Protein AF-A0A1Y4R4L8-F1 (afdb_monomer)

Structure (mmCIF, N/CA/C/O backbone):
data_AF-A0A1Y4R4L8-F1
#
_entry.id   AF-A0A1Y4R4L8-F1
#
loop_
_atom_site.group_PDB
_atom_site.id
_atom_site.type_symbol
_atom_site.label_atom_id
_atom_site.label_alt_id
_atom_site.label_comp_id
_atom_site.label_asym_id
_atom_site.label_entity_id
_atom_site.label_seq_id
_atom_site.pdbx_PDB_ins_code
_atom_site.Cartn_x
_atom_site.Cartn_y
_atom_site.Cartn_z
_atom_site.occupancy
_atom_site.B_iso_or_equiv
_atom_site.auth_seq_id
_atom_site.auth_comp_id
_atom_site.auth_asym_id
_atom_site.auth_atom_id
_atom_site.pdbx_PDB_model_num
ATOM 1 N N . MET A 1 1 ? 10.766 -4.336 -8.854 1.00 87.31 1 MET A N 1
ATOM 2 C CA . MET A 1 1 ? 9.991 -3.389 -8.022 1.00 87.31 1 MET A CA 1
ATOM 3 C C . MET A 1 1 ? 9.973 -3.830 -6.569 1.00 87.31 1 MET A C 1
ATOM 5 O O . MET A 1 1 ? 9.640 -4.974 -6.271 1.00 87.31 1 MET A O 1
ATOM 9 N N . ARG A 1 2 ? 10.296 -2.918 -5.652 1.00 90.56 2 ARG A N 1
ATOM 10 C CA . ARG A 1 2 ? 10.148 -3.138 -4.206 1.00 90.56 2 ARG A CA 1
ATOM 11 C C . ARG A 1 2 ? 9.168 -2.128 -3.622 1.00 90.56 2 ARG A C 1
ATOM 13 O O . ARG A 1 2 ? 9.335 -0.935 -3.860 1.00 90.56 2 ARG A O 1
ATOM 20 N N . LEU A 1 3 ? 8.193 -2.615 -2.853 1.00 91.88 3 LEU A N 1
ATOM 21 C CA . LEU A 1 3 ? 7.207 -1.812 -2.129 1.00 91.88 3 LEU A CA 1
ATOM 22 C C . LEU A 1 3 ? 7.383 -1.971 -0.617 1.00 91.88 3 LEU A C 1
ATOM 24 O O . LEU A 1 3 ? 7.604 -3.075 -0.117 1.00 91.88 3 LEU A O 1
ATOM 28 N N . ILE A 1 4 ? 7.211 -0.875 0.109 1.00 93.44 4 ILE A N 1
ATOM 29 C CA . ILE A 1 4 ? 7.086 -0.805 1.561 1.00 93.44 4 ILE A CA 1
ATOM 30 C C . ILE A 1 4 ? 5.658 -0.358 1.863 1.00 93.44 4 ILE A C 1
ATOM 32 O O . ILE A 1 4 ? 5.232 0.717 1.442 1.00 93.44 4 ILE A O 1
ATOM 36 N N . VAL A 1 5 ? 4.910 -1.184 2.586 1.00 94.94 5 VAL A N 1
ATOM 37 C CA . VAL A 1 5 ? 3.495 -0.948 2.880 1.00 94.94 5 VAL A CA 1
ATOM 38 C C . VAL A 1 5 ? 3.303 -0.844 4.381 1.00 94.94 5 VAL A C 1
ATOM 40 O O . VAL A 1 5 ? 3.402 -1.845 5.087 1.00 94.94 5 VAL A O 1
ATOM 43 N N . ASP A 1 6 ? 2.991 0.351 4.868 1.00 95.88 6 ASP A N 1
ATOM 44 C CA . ASP A 1 6 ? 2.607 0.560 6.262 1.00 95.88 6 ASP A CA 1
ATOM 45 C C . ASP A 1 6 ? 1.089 0.515 6.386 1.00 95.88 6 ASP A C 1
ATOM 47 O O . ASP A 1 6 ? 0.382 1.283 5.735 1.00 95.88 6 ASP A O 1
ATOM 51 N N . ILE A 1 7 ? 0.579 -0.379 7.227 1.00 95.38 7 ILE A N 1
ATOM 52 C CA . ILE A 1 7 ? -0.851 -0.575 7.450 1.00 95.38 7 ILE A CA 1
ATOM 53 C C . ILE A 1 7 ? -1.224 0.016 8.804 1.00 95.38 7 ILE A C 1
ATOM 55 O O . ILE A 1 7 ? -0.557 -0.215 9.816 1.00 95.38 7 ILE A O 1
ATOM 59 N N . TYR A 1 8 ? -2.333 0.744 8.825 1.00 96.31 8 TYR A N 1
ATOM 60 C CA . TYR A 1 8 ? -2.881 1.416 9.992 1.00 96.31 8 TYR A CA 1
ATOM 61 C C . TYR A 1 8 ? -4.324 0.973 10.227 1.00 96.31 8 TYR A C 1
ATOM 63 O O . TYR A 1 8 ? -5.071 0.658 9.295 1.00 96.31 8 TYR A O 1
ATOM 71 N N . LYS A 1 9 ? -4.722 0.960 11.499 1.00 94.75 9 LYS A N 1
ATOM 72 C CA . LYS A 1 9 ? -6.121 0.793 11.903 1.00 94.75 9 LYS A CA 1
ATOM 73 C C . LYS A 1 9 ? -6.922 2.050 11.555 1.00 94.75 9 LYS A C 1
ATOM 75 O O . LYS A 1 9 ? -6.354 3.123 11.370 1.00 94.75 9 LYS A O 1
ATOM 80 N N . ASP A 1 10 ? -8.241 1.920 11.560 1.00 93.25 10 ASP A N 1
ATOM 81 C CA . ASP A 1 10 ? -9.208 3.024 11.471 1.00 93.25 10 ASP A CA 1
ATOM 82 C C . ASP A 1 10 ? -8.917 4.179 12.453 1.00 93.25 10 ASP A C 1
ATOM 84 O O . ASP A 1 10 ? -9.045 5.350 12.117 1.00 93.25 10 ASP A O 1
ATOM 88 N N . THR A 1 11 ? -8.425 3.851 13.649 1.00 93.50 11 THR A N 1
ATOM 89 C CA . THR A 1 11 ? -7.990 4.811 14.682 1.00 93.50 11 THR A CA 1
ATOM 90 C C . THR A 1 11 ? -6.700 5.577 14.351 1.00 93.50 11 THR A C 1
ATOM 92 O O . THR A 1 11 ? -6.251 6.383 15.164 1.00 93.50 11 THR A O 1
ATOM 95 N N . GLY A 1 12 ? -6.039 5.289 13.226 1.00 90.88 12 GLY A N 1
ATOM 96 C CA . GLY A 1 12 ? -4.724 5.836 12.867 1.00 90.88 12 GLY A CA 1
ATOM 97 C C . GLY A 1 12 ? -3.547 5.192 13.610 1.00 90.88 12 GLY A C 1
ATOM 98 O O . GLY A 1 12 ? -2.392 5.541 13.370 1.00 90.88 12 GLY A O 1
ATOM 99 N N . LYS A 1 13 ? -3.801 4.225 14.503 1.00 94.62 13 LYS A N 1
ATOM 100 C CA . LYS A 1 13 ? -2.735 3.444 15.144 1.00 94.62 13 LYS A CA 1
ATOM 101 C C . LYS A 1 13 ? -2.071 2.526 14.123 1.00 94.62 13 LYS A C 1
ATOM 103 O O . LYS A 1 13 ? -2.757 1.806 13.397 1.00 94.62 13 LYS A O 1
ATOM 108 N N . TRP A 1 14 ? -0.741 2.513 14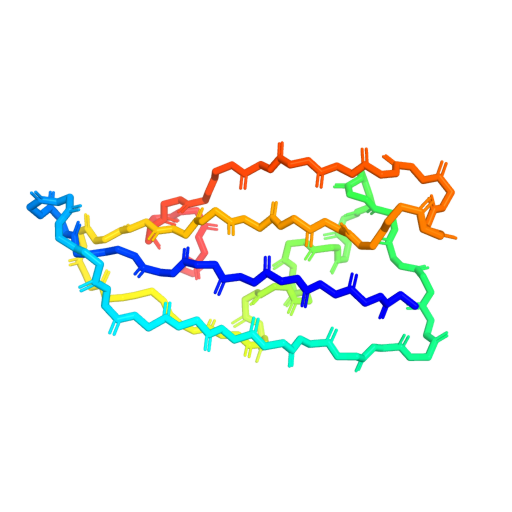.126 1.00 94.75 14 TRP A N 1
ATOM 109 C CA . TRP A 1 14 ? 0.048 1.566 13.340 1.00 94.75 14 TRP A CA 1
ATOM 110 C C . TRP A 1 14 ? -0.370 0.121 13.647 1.00 94.75 14 TRP A C 1
ATOM 112 O O . TRP A 1 14 ? -0.636 -0.229 14.803 1.00 94.75 14 TRP A O 1
ATOM 122 N N . TYR A 1 15 ? -0.470 -0.696 12.599 1.00 93.56 15 TYR A N 1
ATOM 123 C CA . TYR A 1 15 ? -0.854 -2.101 12.682 1.00 93.56 15 TYR A CA 1
ATOM 124 C C . TYR A 1 15 ? 0.304 -3.026 12.312 1.00 93.56 15 TYR A C 1
ATOM 126 O O . TYR A 1 15 ? 0.657 -3.891 13.109 1.00 93.56 15 TYR A O 1
ATOM 134 N N . THR A 1 16 ? 0.878 -2.860 11.119 1.00 96.44 16 THR A N 1
ATOM 135 C CA . THR A 1 16 ? 2.020 -3.655 10.648 1.00 96.44 16 THR A CA 1
ATOM 136 C C . THR A 1 16 ? 2.712 -2.977 9.466 1.00 96.44 16 THR A C 1
ATOM 138 O O . THR A 1 16 ? 2.147 -2.070 8.855 1.00 96.44 16 THR A O 1
ATOM 141 N N . THR A 1 17 ? 3.903 -3.457 9.115 1.00 95.88 17 THR A N 1
ATOM 142 C CA . THR A 1 17 ? 4.629 -3.070 7.902 1.00 95.88 17 THR A CA 1
ATOM 143 C C . THR A 1 17 ? 4.946 -4.316 7.077 1.00 95.88 17 THR A C 1
ATOM 145 O O . THR A 1 17 ? 5.378 -5.333 7.621 1.00 95.88 17 THR A O 1
ATOM 148 N N . LEU A 1 18 ? 4.743 -4.239 5.762 1.00 94.69 18 LEU A N 1
ATOM 149 C CA . LEU A 1 18 ? 5.043 -5.298 4.800 1.00 94.69 18 LEU A CA 1
ATOM 150 C C . LEU A 1 18 ? 6.069 -4.808 3.780 1.00 94.69 18 LEU A C 1
ATOM 152 O O . LEU A 1 18 ? 6.073 -3.639 3.396 1.00 94.69 18 LEU A O 1
ATOM 156 N N . ILE A 1 19 ? 6.913 -5.723 3.313 1.00 93.69 19 ILE A N 1
ATOM 157 C CA . ILE A 1 19 ? 7.831 -5.483 2.201 1.00 93.69 19 ILE A CA 1
ATOM 158 C C . ILE A 1 19 ? 7.455 -6.459 1.093 1.00 93.69 19 ILE A C 1
ATOM 160 O O . ILE A 1 19 ? 7.510 -7.671 1.297 1.00 93.69 19 ILE A O 1
ATOM 164 N N . ILE A 1 20 ? 7.076 -5.930 -0.067 1.00 92.00 20 ILE A N 1
ATOM 165 C CA . ILE A 1 20 ? 6.711 -6.722 -1.244 1.00 92.00 20 ILE A CA 1
ATOM 166 C C . ILE A 1 20 ? 7.827 -6.559 -2.268 1.00 92.00 20 ILE A C 1
ATOM 168 O O . ILE A 1 20 ? 8.158 -5.440 -2.658 1.00 92.00 20 ILE A O 1
ATOM 172 N N . ASN A 1 21 ? 8.409 -7.673 -2.703 1.00 91.00 21 ASN A N 1
ATOM 173 C CA . ASN A 1 21 ? 9.381 -7.690 -3.790 1.00 91.00 21 ASN A CA 1
ATOM 174 C C . ASN A 1 21 ? 8.725 -8.356 -5.000 1.00 91.00 21 ASN A C 1
ATOM 176 O O . ASN A 1 21 ? 8.201 -9.461 -4.876 1.00 91.00 21 ASN A O 1
ATOM 180 N N . ASN A 1 22 ? 8.761 -7.684 -6.146 1.00 87.19 22 ASN A N 1
ATOM 181 C CA . ASN A 1 22 ? 8.284 -8.204 -7.420 1.00 87.19 22 ASN A CA 1
ATOM 182 C C . ASN A 1 22 ? 9.381 -8.053 -8.475 1.00 87.19 22 ASN A C 1
ATOM 184 O O . ASN A 1 22 ? 10.001 -6.990 -8.574 1.00 87.19 22 ASN A O 1
ATOM 188 N N . GLU A 1 23 ? 9.615 -9.097 -9.267 1.00 86.44 23 GLU A N 1
ATOM 189 C CA . GLU A 1 23 ? 10.633 -9.074 -10.328 1.00 86.44 23 GLU A CA 1
ATOM 190 C C . GLU A 1 23 ? 10.252 -8.094 -11.442 1.00 86.44 23 GLU A C 1
ATOM 192 O O . GLU A 1 23 ? 11.103 -7.385 -11.972 1.00 86.44 23 GLU A O 1
ATOM 197 N N . THR A 1 24 ? 8.957 -7.990 -11.741 1.00 86.31 24 THR A N 1
ATOM 198 C CA . THR A 1 24 ? 8.420 -7.053 -12.729 1.00 86.31 24 THR A CA 1
ATOM 199 C C . THR A 1 24 ? 8.074 -5.713 -12.084 1.00 86.31 24 THR A C 1
ATOM 201 O O . THR A 1 24 ? 7.504 -5.648 -10.991 1.00 86.31 24 THR A O 1
ATOM 204 N N . GLU A 1 25 ? 8.401 -4.616 -12.759 1.00 84.19 25 GLU A N 1
ATOM 205 C CA . GLU A 1 25 ? 7.885 -3.301 -12.390 1.00 84.19 25 GLU A CA 1
ATOM 206 C C . GLU A 1 25 ? 6.497 -3.096 -12.994 1.00 84.19 25 GLU A C 1
ATOM 208 O O . GLU A 1 25 ? 6.321 -3.201 -14.205 1.00 84.19 25 GLU A O 1
ATOM 213 N N . ILE A 1 26 ? 5.509 -2.860 -12.129 1.00 85.38 26 ILE A N 1
ATOM 214 C CA . ILE A 1 26 ? 4.125 -2.575 -12.511 1.00 85.38 26 ILE A CA 1
ATOM 215 C C . ILE A 1 26 ? 3.903 -1.105 -12.188 1.00 85.38 26 ILE A C 1
ATOM 217 O O . ILE A 1 26 ? 4.051 -0.705 -11.031 1.00 85.38 26 ILE A O 1
ATOM 221 N N . ARG A 1 27 ? 3.582 -0.282 -13.186 1.00 82.69 27 ARG A N 1
ATOM 222 C CA . ARG A 1 27 ? 3.453 1.160 -12.959 1.00 82.69 27 ARG A CA 1
ATOM 223 C C . ARG A 1 27 ? 2.147 1.444 -12.232 1.00 82.69 27 ARG A C 1
ATOM 225 O O . ARG A 1 27 ? 1.124 0.848 -12.539 1.00 82.69 27 ARG A O 1
ATOM 232 N N . MET A 1 28 ? 2.142 2.425 -11.331 1.00 82.19 28 MET A N 1
ATOM 233 C CA . MET A 1 28 ? 0.949 2.790 -10.547 1.00 82.19 28 MET A CA 1
ATOM 234 C C . MET A 1 28 ? -0.282 3.154 -11.404 1.00 82.19 28 MET A C 1
ATOM 236 O O . MET A 1 28 ? -1.415 3.066 -10.934 1.00 82.19 28 MET A O 1
ATOM 240 N N . TYR A 1 29 ? -0.070 3.616 -12.638 1.00 82.56 29 TYR A N 1
ATOM 241 C CA . TYR A 1 29 ? -1.142 3.996 -13.563 1.00 82.56 29 TYR A CA 1
ATOM 242 C C . TYR A 1 29 ? -1.651 2.827 -14.414 1.00 82.56 29 TYR A C 1
ATOM 244 O O . TYR A 1 29 ? -2.651 2.986 -15.118 1.00 82.56 29 TYR A O 1
ATOM 252 N N . ASP A 1 30 ? -0.980 1.675 -14.360 1.00 86.38 30 ASP A N 1
ATOM 253 C CA . ASP A 1 30 ? -1.423 0.478 -15.056 1.00 86.38 30 ASP A CA 1
ATOM 254 C C . ASP A 1 30 ? -2.618 -0.121 -14.322 1.00 86.38 30 ASP A C 1
ATOM 256 O O . ASP A 1 30 ? -2.673 -0.174 -13.092 1.00 86.38 30 ASP A O 1
ATOM 260 N N . LYS A 1 31 ? -3.587 -0.607 -15.098 1.00 81.81 31 LYS A N 1
ATOM 261 C CA . LYS A 1 31 ? -4.812 -1.214 -14.565 1.00 81.81 31 LYS A CA 1
ATOM 262 C C . LYS A 1 31 ? -4.514 -2.386 -13.620 1.00 81.81 31 LYS A C 1
ATOM 264 O O . LYS A 1 31 ? -5.237 -2.584 -12.649 1.00 81.81 31 LYS A O 1
ATOM 269 N N . ASP A 1 32 ? -3.431 -3.108 -13.886 1.00 88.44 32 ASP A N 1
ATOM 270 C CA . ASP A 1 32 ? -3.034 -4.303 -13.143 1.00 88.44 32 ASP A CA 1
ATOM 271 C C . ASP A 1 32 ? -2.405 -3.974 -11.778 1.00 88.44 32 ASP A C 1
ATOM 273 O O . ASP A 1 32 ? -2.247 -4.861 -10.939 1.00 88.44 32 ASP A O 1
ATOM 277 N N . TYR A 1 33 ? -2.060 -2.708 -11.519 1.00 88.25 33 TYR A N 1
ATOM 278 C CA . TYR A 1 33 ? -1.415 -2.304 -10.271 1.00 88.25 33 TYR A CA 1
ATOM 279 C C . TYR A 1 33 ? -2.341 -2.464 -9.061 1.00 88.25 33 TYR A C 1
ATOM 281 O O . TYR A 1 33 ? -1.944 -3.026 -8.040 1.00 88.25 33 TYR A O 1
ATOM 289 N N . ASP A 1 34 ? -3.596 -2.024 -9.178 1.00 88.06 34 ASP A N 1
ATOM 290 C CA . ASP A 1 34 ? -4.570 -2.160 -8.092 1.00 88.06 34 ASP A CA 1
ATOM 291 C C . ASP A 1 34 ? -4.869 -3.644 -7.806 1.00 88.06 34 ASP A C 1
ATOM 293 O O . ASP A 1 34 ? -4.923 -4.050 -6.643 1.00 88.06 34 ASP A O 1
ATOM 297 N N . ASP A 1 35 ? -4.982 -4.475 -8.846 1.00 90.50 35 ASP A N 1
ATOM 298 C CA . ASP A 1 35 ? -5.183 -5.925 -8.711 1.00 90.50 35 ASP A CA 1
ATOM 299 C C . ASP A 1 35 ? -3.968 -6.612 -8.059 1.00 90.50 35 ASP A C 1
ATOM 301 O O . ASP A 1 35 ? -4.110 -7.477 -7.182 1.00 90.50 35 ASP A O 1
ATOM 305 N N . PHE A 1 36 ? -2.757 -6.171 -8.404 1.00 91.88 36 PHE A N 1
ATOM 306 C CA . PHE A 1 36 ? -1.529 -6.609 -7.750 1.00 91.88 36 PHE A CA 1
ATOM 307 C C . PHE A 1 36 ? -1.522 -6.259 -6.251 1.00 91.88 36 PHE A C 1
ATOM 309 O O . PHE A 1 36 ? -1.247 -7.127 -5.417 1.00 91.88 36 PHE A O 1
ATOM 316 N N . LEU A 1 37 ? -1.895 -5.034 -5.866 1.00 91.62 37 LEU A N 1
ATOM 317 C CA . LEU A 1 37 ? -1.975 -4.657 -4.449 1.00 91.62 37 LEU A CA 1
ATOM 318 C C . LEU A 1 37 ? -3.030 -5.478 -3.694 1.00 91.62 37 LEU A C 1
ATOM 320 O O . LEU A 1 37 ? -2.754 -5.973 -2.598 1.00 91.62 37 LEU A O 1
ATOM 324 N N . LYS A 1 38 ? -4.214 -5.681 -4.290 1.00 90.88 38 LYS A N 1
ATOM 325 C CA . LYS A 1 38 ? -5.320 -6.459 -3.696 1.00 90.88 38 LYS A CA 1
ATOM 326 C C . LYS A 1 38 ? -4.970 -7.923 -3.434 1.00 90.88 38 LYS A C 1
ATOM 328 O O . LYS A 1 38 ? -5.530 -8.527 -2.507 1.00 90.88 38 LYS A O 1
ATOM 333 N N . SER A 1 39 ? -4.094 -8.496 -4.259 1.00 91.56 39 SER A N 1
ATOM 334 C CA . SER A 1 39 ? -3.594 -9.865 -4.092 1.00 91.56 39 SER A CA 1
ATOM 335 C C . SER A 1 39 ? -2.418 -9.954 -3.114 1.00 91.56 39 SER A C 1
ATOM 337 O O . SER A 1 39 ? -2.255 -10.983 -2.461 1.00 91.56 39 SER A O 1
ATOM 339 N N . SER A 1 40 ? -1.650 -8.874 -2.949 1.00 92.12 40 SER A N 1
ATOM 340 C CA . SER A 1 40 ? -0.432 -8.863 -2.131 1.00 92.12 40 SER A CA 1
ATOM 341 C C . SER A 1 40 ? -0.673 -8.659 -0.631 1.00 92.12 40 SER A C 1
ATOM 343 O O . SER A 1 40 ? 0.087 -9.177 0.186 1.00 92.12 40 SER A O 1
ATOM 345 N N . PHE A 1 41 ? -1.697 -7.897 -0.233 1.00 91.50 41 PHE A N 1
ATOM 346 C CA . PHE A 1 41 ? -1.996 -7.658 1.184 1.00 91.50 41 PHE A CA 1
ATOM 347 C C . PHE A 1 41 ? -3.473 -7.352 1.435 1.00 91.50 41 PHE A C 1
ATOM 349 O O . PHE A 1 41 ? -4.250 -7.081 0.522 1.00 91.50 41 PHE A O 1
ATOM 356 N N . LYS A 1 42 ? -3.863 -7.388 2.712 1.00 91.12 42 LYS A N 1
ATOM 357 C CA . LYS A 1 42 ? -5.197 -6.998 3.176 1.00 91.12 42 LYS A CA 1
ATOM 358 C C . LYS A 1 42 ? -5.088 -5.892 4.212 1.00 91.12 42 LYS A C 1
ATOM 360 O O . LYS A 1 42 ? -4.195 -5.903 5.056 1.00 91.12 42 LYS A O 1
ATOM 365 N N . ILE A 1 43 ? -6.028 -4.957 4.146 1.00 91.88 43 ILE A N 1
ATOM 366 C CA . ILE A 1 43 ? -6.193 -3.899 5.137 1.00 91.88 43 ILE A CA 1
ATOM 367 C C . ILE A 1 43 ? -7.333 -4.317 6.078 1.00 91.88 43 ILE A C 1
ATOM 369 O O . ILE A 1 43 ? -8.369 -4.771 5.586 1.00 91.88 43 ILE A O 1
ATOM 373 N N . PRO A 1 44 ? -7.177 -4.172 7.407 1.00 89.56 44 PRO A N 1
ATOM 374 C CA . PRO A 1 44 ? -8.283 -4.331 8.346 1.00 89.56 44 PRO A CA 1
ATOM 375 C C . PRO A 1 44 ? -9.486 -3.456 7.969 1.00 89.56 44 PRO A C 1
ATOM 377 O O . PRO A 1 44 ? -9.325 -2.384 7.384 1.00 89.56 44 PRO A O 1
ATOM 380 N N . GLU A 1 45 ? -10.695 -3.884 8.327 1.00 90.62 45 GLU A N 1
ATOM 381 C CA . GLU A 1 45 ? -11.903 -3.087 8.090 1.00 90.62 45 GLU A CA 1
ATOM 382 C C . GLU A 1 45 ? -11.777 -1.683 8.708 1.00 90.62 45 GLU A C 1
ATOM 384 O O . GLU A 1 45 ? -11.290 -1.531 9.828 1.00 90.62 45 GLU A O 1
ATOM 389 N N . GLY A 1 46 ? -12.133 -0.650 7.935 1.00 91.00 46 GLY A N 1
ATOM 390 C CA . GLY A 1 46 ? -11.981 0.759 8.323 1.00 91.00 46 GLY A CA 1
ATOM 391 C C . GLY A 1 46 ? -10.538 1.285 8.317 1.00 91.00 46 GLY A C 1
ATOM 392 O O . GLY A 1 46 ? -10.329 2.491 8.407 1.00 91.00 46 GLY A O 1
ATOM 393 N N . GLY A 1 47 ? -9.536 0.415 8.172 1.00 94.12 47 GLY A N 1
ATOM 394 C CA . GLY A 1 47 ? -8.128 0.795 8.109 1.00 94.12 47 GLY A CA 1
ATOM 395 C C . GLY A 1 47 ? -7.696 1.370 6.760 1.00 94.12 47 GLY A C 1
ATOM 396 O O . GLY A 1 47 ? -8.459 1.427 5.783 1.00 94.12 47 GLY A O 1
ATOM 397 N N . TYR A 1 48 ? -6.418 1.743 6.698 1.00 95.38 48 TYR A N 1
ATOM 398 C CA . TYR A 1 48 ? -5.753 2.218 5.485 1.00 95.38 48 TYR A CA 1
ATOM 399 C C . TYR A 1 48 ? -4.294 1.746 5.416 1.00 95.38 48 TYR A C 1
ATOM 401 O O . TYR A 1 48 ? -3.701 1.351 6.419 1.00 95.38 48 TYR A O 1
ATOM 409 N N . ALA A 1 49 ? -3.714 1.794 4.222 1.00 95.19 49 ALA A N 1
ATOM 410 C CA . ALA A 1 49 ? -2.313 1.508 3.963 1.00 95.19 49 ALA A CA 1
ATOM 411 C C . ALA A 1 49 ? -1.638 2.682 3.252 1.00 95.19 49 ALA A C 1
ATOM 413 O O . ALA A 1 49 ? -2.234 3.326 2.386 1.00 95.19 49 ALA A O 1
ATOM 414 N N . VAL A 1 50 ? -0.381 2.935 3.598 1.00 94.75 50 VAL A N 1
ATOM 415 C CA . VAL A 1 50 ? 0.518 3.832 2.873 1.00 94.75 50 VAL A CA 1
ATOM 416 C C . VAL A 1 50 ? 1.511 2.956 2.123 1.00 94.75 50 VAL A C 1
ATOM 418 O O . VAL A 1 50 ? 2.332 2.280 2.737 1.00 94.75 50 VAL A O 1
ATOM 421 N N . VAL A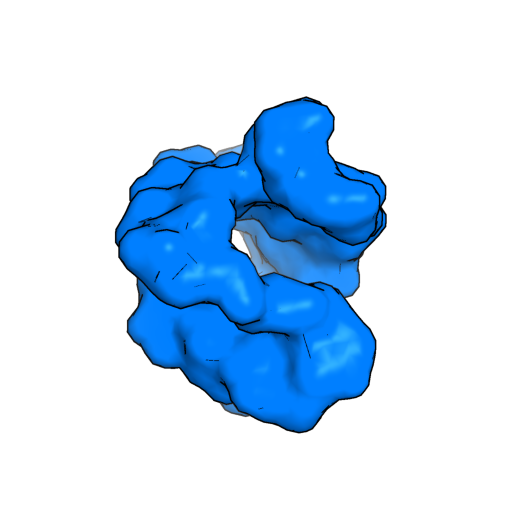 1 51 ? 1.406 2.946 0.797 1.00 92.62 51 VAL A N 1
ATOM 422 C CA . VAL A 1 51 ? 2.293 2.191 -0.094 1.00 92.62 51 VAL A CA 1
ATOM 423 C C . VAL A 1 51 ? 3.373 3.137 -0.597 1.00 92.62 51 VAL A C 1
ATOM 425 O O . VAL A 1 51 ? 3.049 4.213 -1.105 1.00 92.62 51 VAL A O 1
ATOM 428 N N . ARG A 1 52 ? 4.634 2.742 -0.428 1.00 92.12 52 ARG A N 1
ATOM 429 C CA . ARG A 1 52 ? 5.831 3.477 -0.841 1.00 92.12 52 ARG A CA 1
ATOM 430 C C . ARG A 1 52 ? 6.725 2.587 -1.684 1.00 92.12 52 ARG A C 1
ATOM 432 O O . ARG A 1 52 ? 6.924 1.427 -1.338 1.00 92.12 52 ARG A O 1
ATOM 439 N N . A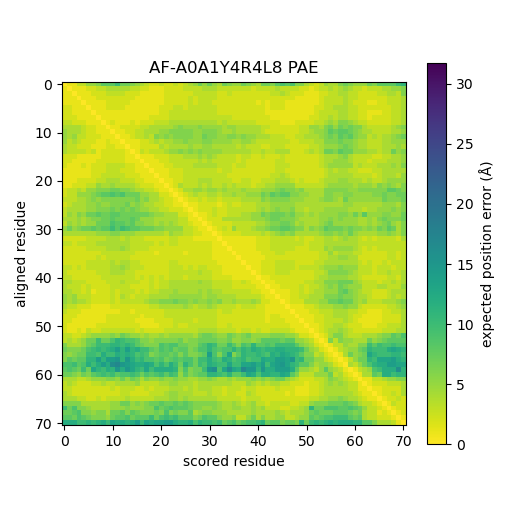SP A 1 53 ? 7.312 3.151 -2.717 1.00 89.50 53 ASP A N 1
ATOM 440 C CA . ASP A 1 53 ? 8.270 2.454 -3.568 1.00 89.50 53 ASP A CA 1
ATOM 441 C C . ASP A 1 53 ? 9.702 2.609 -3.072 1.00 89.50 53 ASP A C 1
ATOM 443 O O . ASP A 1 53 ? 10.009 3.501 -2.282 1.00 89.50 53 ASP A O 1
ATOM 447 N N . SER A 1 54 ? 10.592 1.736 -3.541 1.00 81.88 54 SER A N 1
ATOM 448 C CA . SER A 1 54 ? 12.026 2.015 -3.481 1.00 81.88 54 SER A CA 1
ATOM 449 C C . SER A 1 54 ? 12.351 3.206 -4.382 1.00 81.88 54 SER A C 1
ATOM 451 O O . SER A 1 54 ? 11.795 3.318 -5.474 1.00 81.88 54 SER A O 1
ATOM 453 N N . GLU A 1 55 ? 13.292 4.054 -3.964 1.00 75.56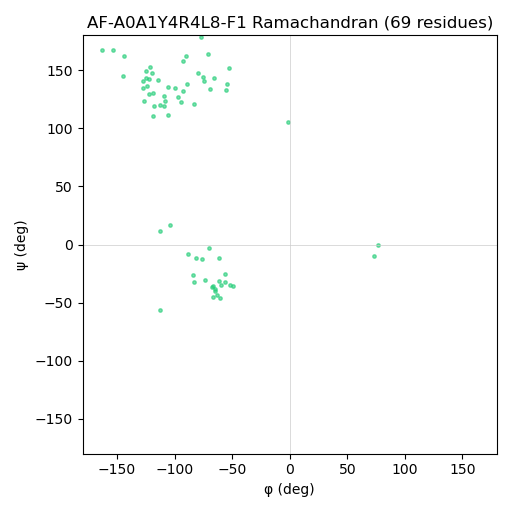 55 GLU A N 1
ATOM 454 C CA . GLU A 1 55 ? 13.824 5.158 -4.787 1.00 75.56 55 GLU A CA 1
ATOM 455 C C . GLU A 1 55 ? 14.500 4.662 -6.080 1.00 75.56 55 GLU A C 1
ATOM 457 O O . GLU A 1 55 ? 14.772 5.444 -6.983 1.00 75.56 55 GLU A O 1
ATOM 462 N N . GLU A 1 56 ? 14.743 3.354 -6.181 1.00 73.75 56 GLU A N 1
ATOM 463 C CA . GLU A 1 56 ? 15.284 2.678 -7.362 1.00 73.75 56 GLU A CA 1
ATOM 464 C C . GLU A 1 56 ? 14.227 2.365 -8.443 1.00 73.75 56 GLU A C 1
ATOM 466 O O . GLU A 1 56 ? 14.604 1.969 -9.544 1.00 73.75 56 GLU A O 1
ATOM 471 N N . ASN A 1 57 ? 12.923 2.505 -8.156 1.00 73.75 57 ASN A N 1
ATOM 472 C CA . ASN A 1 57 ? 11.858 2.298 -9.150 1.00 73.75 57 ASN A CA 1
ATOM 473 C C . ASN A 1 57 ? 11.711 3.541 -10.055 1.00 73.75 57 ASN A C 1
ATOM 475 O O . ASN A 1 57 ? 11.863 4.671 -9.584 1.00 73.75 57 ASN A O 1
ATOM 479 N N . GLU A 1 58 ? 11.339 3.365 -11.329 1.00 69.44 58 GLU A N 1
ATOM 480 C CA . GLU A 1 58 ? 11.303 4.451 -12.327 1.00 69.44 58 GLU A CA 1
ATOM 481 C C . GLU A 1 58 ? 10.367 5.599 -11.932 1.00 69.44 58 GLU A C 1
ATOM 483 O O . GLU A 1 58 ? 10.628 6.762 -12.242 1.00 69.44 58 GLU A O 1
ATOM 488 N N . THR A 1 59 ? 9.251 5.278 -11.274 1.00 69.06 59 THR A N 1
ATOM 489 C CA . THR A 1 59 ? 8.178 6.245 -11.013 1.00 69.06 59 THR A CA 1
ATOM 490 C C . THR A 1 59 ? 7.992 6.610 -9.547 1.00 69.06 59 THR A C 1
ATOM 492 O O . THR A 1 59 ? 6.962 7.217 -9.267 1.00 69.06 59 THR A O 1
ATOM 495 N N . PHE A 1 60 ? 8.935 6.243 -8.656 1.00 68.75 60 PHE A N 1
ATOM 496 C CA . PHE A 1 60 ? 8.881 6.382 -7.185 1.00 68.75 60 PHE A CA 1
ATOM 497 C C . PHE A 1 60 ? 7.601 7.052 -6.667 1.00 68.75 60 PHE A C 1
ATOM 499 O O . PHE A 1 60 ? 7.425 8.272 -6.766 1.00 68.75 60 PHE A O 1
ATOM 506 N N . HIS A 1 61 ? 6.699 6.264 -6.087 1.00 79.75 61 HIS A N 1
ATOM 507 C CA . HIS A 1 61 ? 5.434 6.785 -5.586 1.00 79.75 61 HIS A CA 1
ATOM 508 C C . HIS A 1 61 ? 5.229 6.524 -4.102 1.00 79.75 61 HIS A C 1
ATOM 510 O O . HIS A 1 61 ? 5.690 5.542 -3.523 1.00 79.75 61 HIS A O 1
ATOM 516 N N . GLN A 1 62 ? 4.448 7.418 -3.501 1.00 87.00 62 GLN A N 1
ATOM 517 C CA . GLN A 1 62 ? 3.827 7.230 -2.202 1.00 87.00 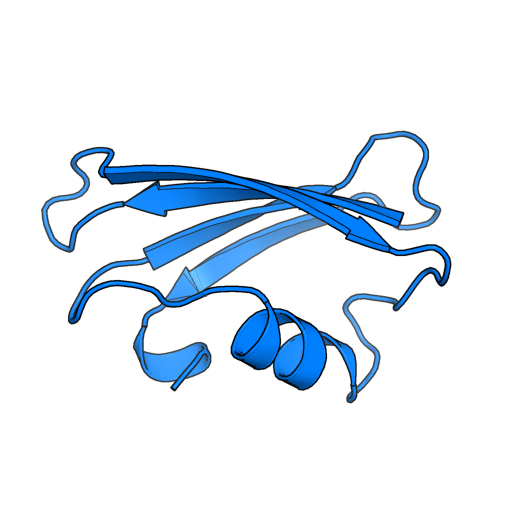62 GLN A CA 1
ATOM 518 C C . GLN A 1 62 ? 2.331 7.492 -2.346 1.00 87.00 62 GLN A C 1
ATOM 520 O O . GLN A 1 62 ? 1.921 8.571 -2.777 1.00 87.00 62 GLN A O 1
ATOM 525 N N . ARG A 1 63 ? 1.496 6.521 -1.969 1.00 90.06 63 ARG A N 1
ATOM 526 C CA . ARG A 1 63 ? 0.039 6.647 -2.097 1.00 90.06 63 ARG A CA 1
ATOM 527 C C . ARG A 1 63 ? -0.706 5.970 -0.956 1.00 90.06 63 ARG A C 1
ATOM 529 O O . ARG A 1 63 ? -0.297 4.930 -0.449 1.00 90.06 63 ARG A O 1
ATOM 536 N N . LEU A 1 64 ? -1.824 6.584 -0.569 1.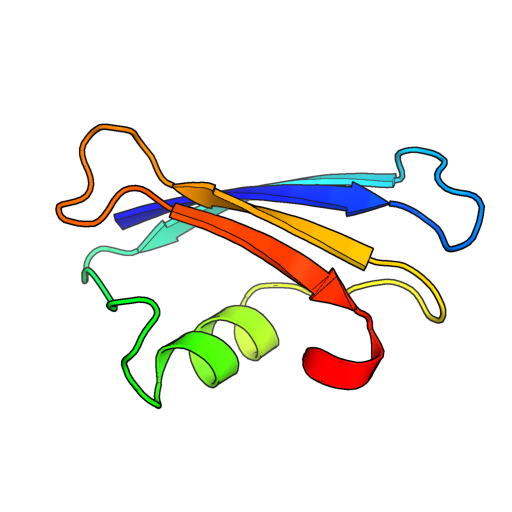00 91.19 64 LEU A N 1
ATOM 537 C CA . LEU A 1 64 ? -2.735 6.067 0.446 1.00 91.19 64 LEU A CA 1
ATOM 538 C C . LEU A 1 64 ? -3.853 5.240 -0.196 1.00 91.19 64 LEU A C 1
ATOM 540 O O . LEU A 1 64 ? -4.526 5.694 -1.127 1.00 91.19 64 LEU A O 1
ATOM 544 N N . TYR A 1 65 ? -4.086 4.059 0.367 1.00 90.44 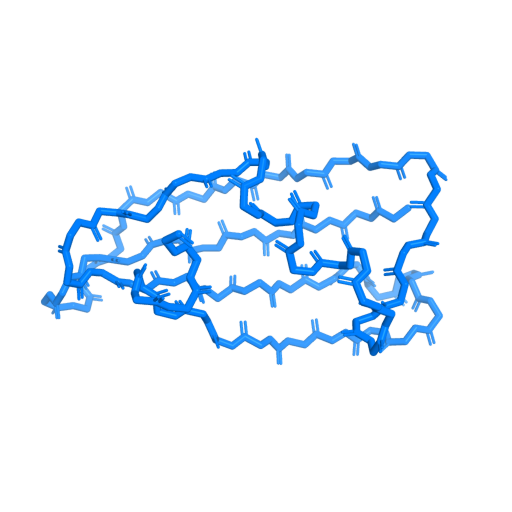65 TYR A N 1
ATOM 545 C CA . TYR A 1 65 ? -5.148 3.137 -0.010 1.00 90.44 65 TYR A CA 1
ATOM 546 C C . TYR A 1 65 ? -6.037 2.849 1.194 1.00 90.44 65 TYR A C 1
ATOM 548 O O . TYR A 1 65 ? -5.548 2.509 2.266 1.00 90.44 65 TYR A O 1
ATOM 556 N N . THR A 1 66 ? -7.348 2.981 1.028 1.00 90.81 66 THR A N 1
ATOM 557 C CA . THR A 1 66 ? -8.322 2.618 2.063 1.00 90.81 66 THR A CA 1
ATOM 558 C C . THR A 1 66 ? -8.779 1.179 1.868 1.00 90.81 66 THR A C 1
ATOM 560 O O . THR A 1 66 ? -8.710 0.643 0.759 1.00 90.81 66 THR A O 1
ATOM 563 N N . SER A 1 67 ? -9.286 0.562 2.936 1.00 84.06 67 SER A N 1
ATOM 564 C CA . SER A 1 67 ? -9.905 -0.769 2.864 1.00 84.06 67 SER A CA 1
ATOM 565 C C . SER A 1 67 ? -10.983 -0.874 1.773 1.00 84.06 67 SER A C 1
ATOM 567 O O . SER A 1 67 ? -11.064 -1.896 1.106 1.00 84.06 67 SER A O 1
ATOM 569 N N . GLU A 1 68 ? -11.749 0.187 1.509 1.00 85.06 68 GLU A N 1
ATOM 570 C CA . GLU A 1 68 ? -12.755 0.227 0.435 1.00 85.06 68 GLU A CA 1
ATOM 571 C C . GLU A 1 68 ? -12.152 0.175 -0.976 1.00 85.06 68 GLU A C 1
ATOM 573 O O . GLU A 1 68 ? -12.716 -0.460 -1.862 1.00 85.06 68 GLU A O 1
ATOM 578 N N . LYS A 1 69 ? -10.999 0.820 -1.196 1.00 79.44 69 LYS A N 1
ATOM 579 C CA . LYS A 1 69 ? -10.321 0.832 -2.504 1.00 79.44 69 LYS A CA 1
ATOM 580 C C . LYS A 1 69 ? -9.647 -0.501 -2.826 1.00 79.44 69 LYS A C 1
ATOM 582 O O . LYS A 1 69 ? -9.538 -0.861 -3.994 1.00 79.44 69 LYS A O 1
ATOM 587 N N . LEU A 1 70 ? -9.203 -1.220 -1.795 1.00 78.19 70 LEU A N 1
ATOM 588 C CA . LEU A 1 70 ? -8.535 -2.521 -1.915 1.00 78.19 70 LEU A CA 1
ATOM 589 C C . LEU A 1 70 ? -9.434 -3.712 -1.538 1.00 78.19 70 LEU A C 1
ATOM 591 O O . LEU A 1 70 ? -8.924 -4.811 -1.303 1.00 78.19 70 LEU A O 1
ATOM 595 N N . ARG A 1 71 ? -10.756 -3.503 -1.481 1.00 71.88 71 ARG A N 1
ATOM 596 C CA . ARG A 1 71 ? -11.746 -4.585 -1.390 1.00 71.88 71 ARG A CA 1
ATOM 597 C C . ARG A 1 71 ? -11.858 -5.358 -2.703 1.00 71.88 71 ARG A C 1
ATOM 599 O O . ARG A 1 71 ? -11.676 -4.756 -3.793 1.00 71.88 71 ARG A O 1
#

Sequence 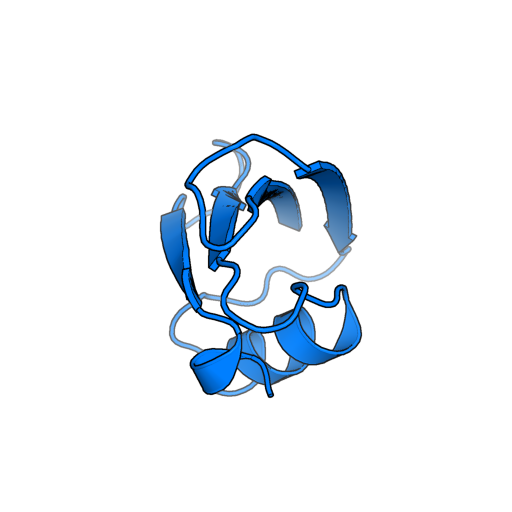(71 aa):
MRLIVDIYKDTGKWYTTLIINNETEIRMYDKDYDDFLKSSFKIPEGGYAVVRDSEENETFHQRLYTSEKLR

Secondary structure (DSSP, 8-state):
-EEEEEEE-TTS-EEEEEEEE-SS---TTSHHHHHHHHHH--PPTT-EEEEEE-TTSTT--EEEEETTTT-

Foldseek 3Di:
DKKWKWKAALVRHTDDIDIDDDPDDDDPPDPCNLVVVLVPDAHPVNIKMWIFDDPPHPPTDTDIGGNVSSD

Solvent-accessible surface area (backbone atoms only — not comparable to full-atom values): 4144 Å² total; per-residue (Å²): 62,46,38,42,35,43,33,26,40,61,88,67,47,80,69,52,75,48,77,49,79,40,92,63,76,70,53,86,86,42,82,62,32,63,57,49,50,44,72,72,53,83,56,55,85,72,7,31,34,42,40,30,47,38,87,86,40,96,74,57,50,74,49,80,44,42,28,81,77,54,102

pLDDT: mean 88.21, std 7.01, range [68.75, 96.44]

Mean predicted aligned error: 4.01 Å

Nearest PDB structures (foldseek):
  3gty-assembly2_X  TM=3.211E-01  e=4.763E-01  Thermotoga maritima
  3ht5-assembly1_A-2  TM=3.170E-01  e=1.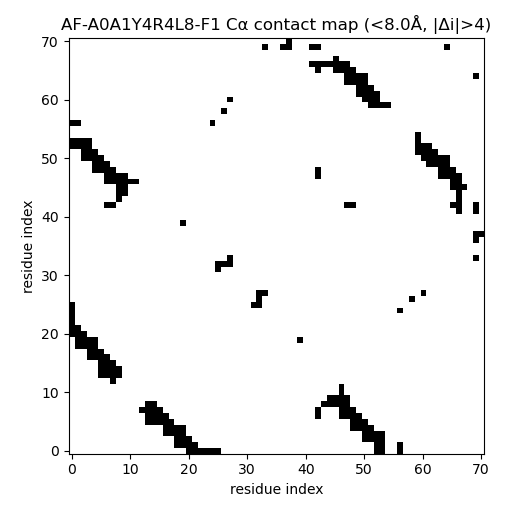220E+00  Mycobacterium tuberculosis
  4clc-assembly1_C-2  TM=2.825E-01  e=1.670E+00  Saccharomyces cerevisiae
  5u3f-assembly1_B  TM=3.149E-01  e=2.285E+00  Mycobacterium tuberculosis H37Rv
  3jz6-assembly1_B  TM=3.024E-01  e=1.893E+00  Mycolicibacterium smegmatis

Radius of gyration: 11.68 Å; Cα contacts (8 Å, |Δi|>4): 130; chains: 1; bounding box: 28×17×30 Å